Protein AF-A0A143WY71-F1 (afdb_monomer)

Secondary structure (DSSP, 8-state):
---PPPHHHHHHHHHHHHHPPPSSHHHHHHHHHHHPPP---S-SEEEEEE-TTTTEEEEEE-----EEETTEEE-TTS-B--TTHHHHHHHHH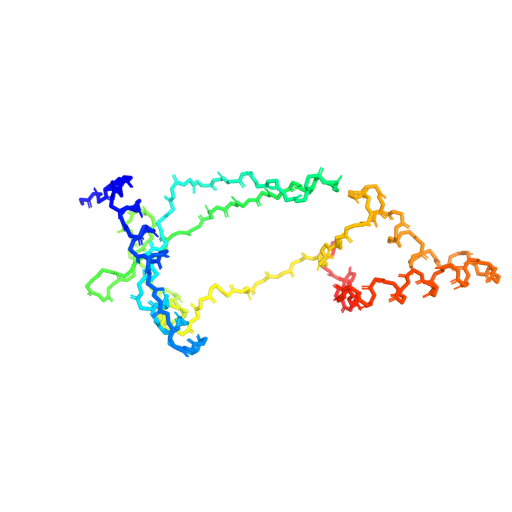H-SS------S----TTS-HHHHHHHHHHHHH--S--SHHHHHHHHHHHHHHHHTT---TT--GGG--

Solvent-accessible surface area (backbone atoms only — not comparable to full-atom values): 10408 Å² total; per-residue (Å²): 134,85,81,73,83,53,68,69,62,56,50,52,51,51,52,54,58,73,70,58,85,64,97,42,72,69,57,43,48,55,50,47,69,74,64,55,76,77,90,67,85,88,58,55,66,45,82,45,80,46,57,90,86,39,59,42,77,45,79,49,70,59,88,81,50,77,48,76,54,98,90,41,41,22,39,84,81,70,43,82,53,71,95,55,50,65,60,52,52,49,40,76,73,75,52,77,87,76,85,87,76,84,85,74,72,84,84,70,85,93,44,58,26,72,65,34,47,51,53,48,50,48,53,69,66,50,79,84,60,77,48,74,66,51,50,48,54,31,49,54,51,49,51,58,39,39,76,72,70,48,73,80,85,55,79,60,74,85,76,78,117

Foldseek 3Di:
DDPDPDPVVVVVLVVVLVVDDDPDPVRNVVVCVVSVPDDDPPDQWDWDFPDPQQGDTDIDGDDWDWDADPNFIATPVRHTDDDCSVVVVCCVPPNDDDDPDDDDFDDFPPQNHPVSVVVLCCLQPVPVDPDPVSVVVNVVSQVVRVVRVGDVPPPPVVVPD

Mean predicted aligned error: 11.79 Å

Radius of gyration: 22.12 Å; Cα contacts (8 Å, |Δi|>4): 109; chains: 1; bounding box: 54×37×57 Å

Structure (mmCIF, N/CA/C/O backbone):
data_AF-A0A143WY71-F1
#
_entry.id   AF-A0A143WY71-F1
#
loop_
_atom_site.group_PDB
_atom_site.id
_atom_site.type_symbol
_atom_site.label_atom_id
_atom_site.label_alt_id
_atom_site.label_comp_id
_atom_site.label_asym_id
_atom_site.label_entity_id
_atom_site.label_seq_id
_atom_site.pdbx_PDB_ins_code
_atom_site.Cartn_x
_atom_site.Cartn_y
_atom_site.Cartn_z
_atom_site.occupancy
_atom_site.B_iso_or_equiv
_atom_site.auth_seq_id
_atom_site.auth_comp_id
_atom_site.auth_asym_id
_atom_site.auth_atom_id
_atom_site.pdbx_PDB_model_num
ATOM 1 N N . MET A 1 1 ? -21.131 -7.545 23.979 1.00 33.38 1 MET A N 1
ATOM 2 C CA . MET A 1 1 ? -22.310 -7.391 23.095 1.00 33.38 1 MET A CA 1
ATOM 3 C C . MET A 1 1 ? -21.788 -6.967 21.724 1.00 33.38 1 MET A C 1
ATOM 5 O O . MET A 1 1 ? -21.259 -5.869 21.620 1.00 33.38 1 MET A O 1
ATOM 9 N N . ARG A 1 2 ? -21.790 -7.848 20.712 1.00 37.12 2 ARG A N 1
ATOM 10 C CA . ARG A 1 2 ? -21.337 -7.484 19.356 1.00 37.12 2 ARG A CA 1
ATOM 11 C C . ARG A 1 2 ? -22.393 -6.553 18.755 1.00 37.12 2 ARG A C 1
ATOM 13 O O . ARG A 1 2 ? -23.500 -7.014 18.494 1.00 37.12 2 ARG A O 1
ATOM 20 N N . ARG A 1 3 ? -22.096 -5.260 18.575 1.00 41.19 3 ARG A N 1
ATOM 21 C CA . ARG A 1 3 ? -22.895 -4.435 17.656 1.00 41.19 3 ARG A CA 1
ATOM 22 C C . ARG A 1 3 ? -22.608 -4.967 16.261 1.00 41.19 3 ARG A C 1
ATOM 24 O O . ARG A 1 3 ? -21.516 -4.773 15.739 1.00 41.19 3 ARG A O 1
ATOM 31 N N . VAL A 1 4 ? -23.556 -5.712 15.716 1.00 46.75 4 VAL A N 1
ATOM 32 C CA . VAL A 1 4 ? -23.577 -6.034 14.294 1.00 46.75 4 VAL A CA 1
ATOM 33 C C . VAL A 1 4 ? -23.869 -4.711 13.592 1.00 46.75 4 VAL A C 1
ATOM 35 O O . VAL A 1 4 ? -24.884 -4.085 13.894 1.00 46.75 4 VAL A O 1
ATOM 38 N N . LEU A 1 5 ? -22.949 -4.238 12.746 1.00 49.75 5 LEU A N 1
ATOM 39 C CA . LEU A 1 5 ? -23.237 -3.125 11.841 1.00 49.75 5 LEU A CA 1
ATOM 40 C C . LEU A 1 5 ? -24.427 -3.550 10.984 1.00 49.75 5 LEU A C 1
ATOM 42 O O . LEU A 1 5 ? -24.354 -4.568 10.295 1.00 49.75 5 LEU A O 1
ATOM 46 N N . ASN A 1 6 ? -25.527 -2.814 11.076 1.00 55.28 6 ASN A N 1
ATOM 47 C CA . ASN A 1 6 ? -26.692 -3.075 10.256 1.00 55.28 6 ASN A CA 1
ATOM 48 C C . ASN A 1 6 ? -26.483 -2.358 8.918 1.00 55.28 6 ASN A C 1
ATOM 50 O O . ASN A 1 6 ? -26.243 -1.154 8.895 1.00 55.28 6 ASN A O 1
ATOM 54 N N . TRP A 1 7 ? -26.553 -3.095 7.811 1.00 51.34 7 TRP A N 1
ATOM 55 C CA . TRP A 1 7 ? -26.360 -2.555 6.459 1.00 51.34 7 TRP A CA 1
ATOM 56 C C . TRP A 1 7 ? -27.199 -1.292 6.151 1.00 51.34 7 TRP A C 1
ATOM 58 O O . TRP A 1 7 ? -26.639 -0.340 5.611 1.00 51.34 7 TRP A O 1
ATOM 68 N N . PRO A 1 8 ? -28.474 -1.193 6.584 1.00 63.12 8 PRO A N 1
ATOM 69 C CA . PRO A 1 8 ? -29.275 0.021 6.434 1.00 63.12 8 PRO A CA 1
ATOM 70 C C . PRO A 1 8 ? -28.687 1.260 7.124 1.00 63.12 8 PRO A C 1
ATOM 72 O O . PRO A 1 8 ? -28.871 2.368 6.632 1.00 63.12 8 PRO A O 1
ATOM 75 N N . ASP A 1 9 ? -27.965 1.109 8.240 1.00 62.03 9 ASP A N 1
ATOM 76 C CA . ASP A 1 9 ? -27.365 2.252 8.946 1.00 62.03 9 ASP A CA 1
ATOM 77 C C . ASP A 1 9 ? -26.170 2.818 8.160 1.00 62.03 9 ASP A C 1
ATOM 79 O O . ASP A 1 9 ? -25.964 4.033 8.103 1.00 62.03 9 ASP A O 1
ATOM 83 N N . VAL A 1 10 ? -25.402 1.935 7.510 1.00 61.78 10 VAL A N 1
ATOM 84 C CA . VAL A 1 10 ? -24.303 2.312 6.607 1.00 61.78 10 VAL A CA 1
ATOM 85 C C . VAL A 1 10 ? -24.859 2.993 5.360 1.00 61.78 10 VAL A C 1
ATOM 87 O O . VAL A 1 10 ? -24.384 4.058 4.979 1.00 61.78 10 VAL A O 1
ATOM 90 N N . GLU A 1 11 ? -25.900 2.422 4.758 1.00 64.38 11 GLU A N 1
ATOM 91 C CA . GLU A 1 11 ? -26.528 2.949 3.546 1.00 64.38 11 GLU A CA 1
ATOM 92 C C . GLU A 1 11 ? -27.155 4.333 3.772 1.00 64.38 11 GLU A C 1
ATOM 94 O O . GLU A 1 11 ? -26.910 5.251 2.990 1.00 64.38 11 GLU A O 1
ATOM 99 N N . ASN A 1 12 ? -27.861 4.529 4.890 1.00 67.31 12 ASN A N 1
ATOM 100 C CA . ASN A 1 12 ? -28.390 5.840 5.276 1.00 67.31 12 ASN A CA 1
ATOM 101 C C . ASN A 1 12 ? -27.270 6.873 5.480 1.00 67.31 12 ASN A C 1
ATOM 103 O O . ASN A 1 12 ? -27.377 7.999 4.996 1.00 67.31 12 ASN A O 1
ATOM 107 N N . SER A 1 13 ? -26.166 6.483 6.129 1.00 65.44 13 SER A N 1
ATOM 108 C CA . SER A 1 13 ? -25.013 7.372 6.337 1.00 65.44 13 SER A CA 1
ATOM 109 C C . SER A 1 13 ? -24.361 7.780 5.008 1.00 65.44 13 SER A C 1
ATOM 111 O O . SER A 1 13 ? -24.014 8.946 4.816 1.00 65.44 13 SER A O 1
ATOM 113 N N . LEU A 1 14 ? -24.239 6.844 4.057 1.00 65.62 14 LEU A N 1
ATOM 114 C CA . LEU A 1 14 ? -23.707 7.109 2.716 1.00 65.62 14 LEU A CA 1
ATOM 115 C C . LEU A 1 14 ? -24.638 8.015 1.892 1.00 65.62 14 LEU A C 1
ATOM 117 O O . LEU A 1 14 ? -24.165 8.914 1.195 1.00 65.62 14 LEU A O 1
ATOM 121 N N . GLN A 1 15 ? -25.956 7.824 1.992 1.00 69.94 15 GLN A N 1
ATOM 122 C CA . GLN A 1 15 ? -26.948 8.666 1.314 1.00 69.94 15 GLN A CA 1
ATOM 123 C C . GLN A 1 15 ? -26.984 10.097 1.872 1.00 69.94 15 GLN A C 1
ATOM 125 O O . GLN A 1 15 ? -27.048 11.062 1.101 1.00 69.94 15 GLN A O 1
ATOM 130 N N . GLU A 1 16 ? -26.902 10.257 3.196 1.00 70.25 16 GLU A N 1
ATOM 131 C CA . GLU A 1 16 ? -26.811 11.570 3.845 1.00 70.25 16 GLU A CA 1
ATOM 132 C C . GLU A 1 16 ? -25.522 12.302 3.459 1.00 70.25 16 GLU A C 1
ATOM 134 O O . GLU A 1 16 ? -25.564 13.486 3.112 1.00 70.25 16 GLU A O 1
ATOM 139 N N . ALA A 1 17 ? -24.393 11.589 3.449 1.00 64.75 17 ALA A N 1
ATOM 140 C CA . ALA A 1 17 ? -23.108 12.109 3.002 1.00 64.75 17 ALA A CA 1
ATOM 141 C C . ALA A 1 17 ? -23.153 12.576 1.534 1.00 64.75 17 ALA A C 1
ATOM 143 O O . ALA A 1 17 ? -22.748 13.701 1.233 1.00 64.75 17 ALA A O 1
ATOM 144 N N . GLY A 1 18 ? -23.713 11.761 0.633 1.00 65.50 18 GLY A N 1
ATOM 145 C CA . GLY A 1 18 ? -23.827 12.075 -0.796 1.00 65.50 18 GLY A CA 1
ATOM 146 C C . GLY A 1 18 ? -24.787 13.226 -1.121 1.00 65.50 18 GLY A C 1
ATOM 147 O O . GLY A 1 18 ? -24.619 13.916 -2.126 1.00 65.50 18 GLY A O 1
ATOM 148 N N . SER A 1 19 ? -25.771 13.485 -0.256 1.00 72.31 19 SER A N 1
ATOM 149 C CA . SER A 1 19 ? -26.753 14.566 -0.437 1.00 72.31 19 SER A CA 1
ATOM 150 C C . SER A 1 19 ? -26.260 15.929 0.068 1.00 72.31 19 SER A C 1
ATOM 152 O O . SER A 1 19 ? -26.883 16.966 -0.195 1.00 72.31 19 SER A O 1
ATOM 154 N N . LYS A 1 20 ? -25.145 15.961 0.808 1.00 77.56 20 LYS A N 1
ATOM 155 C CA . LYS A 1 20 ? -24.668 17.160 1.498 1.00 77.56 20 LYS A CA 1
ATOM 156 C C . LYS A 1 20 ? -23.817 18.033 0.575 1.00 77.56 20 LYS A C 1
ATOM 158 O O . LYS A 1 20 ? -22.777 17.628 0.068 1.00 77.56 20 LYS A O 1
ATOM 163 N N . LYS A 1 21 ? -24.240 19.286 0.373 1.00 78.69 21 LYS A N 1
ATOM 164 C CA . LYS A 1 21 ? -23.466 20.278 -0.390 1.00 78.69 21 LYS A CA 1
ATOM 165 C C . LYS A 1 21 ? -22.542 21.068 0.531 1.00 78.69 21 LYS A C 1
ATOM 167 O O . LYS A 1 21 ? -23.005 21.827 1.382 1.00 78.69 21 LYS A O 1
ATOM 172 N N . PHE A 1 22 ? -21.237 20.936 0.319 1.00 84.19 22 PHE A N 1
ATOM 173 C CA . PHE A 1 22 ? -20.217 21.696 1.043 1.00 84.19 22 PHE A CA 1
ATOM 174 C C . PHE A 1 22 ? -19.853 22.973 0.290 1.00 84.19 22 PHE A C 1
ATOM 176 O O . PHE A 1 22 ? -19.750 22.977 -0.934 1.00 84.19 22 PHE A O 1
ATOM 183 N N . ARG A 1 23 ? -19.620 24.069 1.021 1.00 82.62 23 ARG A N 1
ATOM 184 C CA . ARG A 1 23 ? -19.209 25.348 0.414 1.00 82.62 23 ARG A CA 1
ATOM 185 C C . ARG A 1 23 ? -17.703 25.418 0.139 1.00 82.62 23 ARG A C 1
ATOM 187 O O . ARG A 1 23 ? -17.250 26.348 -0.516 1.00 82.62 23 ARG A O 1
ATOM 194 N N . SER A 1 24 ? -16.921 24.472 0.665 1.00 84.56 24 SER A N 1
ATOM 195 C CA . SER A 1 24 ? -15.474 24.367 0.442 1.00 84.56 24 SER A CA 1
ATOM 196 C C . SER A 1 24 ? -14.964 22.946 0.700 1.00 84.56 24 SER A C 1
ATOM 198 O O . SER A 1 24 ? -15.549 22.213 1.500 1.00 84.56 24 SER A O 1
ATOM 200 N N . HIS A 1 25 ? -13.817 22.594 0.107 1.00 72.69 25 HIS A N 1
ATOM 201 C CA . HIS A 1 25 ? -13.113 21.333 0.386 1.00 72.69 25 HIS A CA 1
ATOM 202 C C . HIS A 1 25 ? -12.755 21.164 1.868 1.00 72.69 25 HIS A C 1
ATOM 204 O O . HIS A 1 25 ? -12.836 20.062 2.397 1.00 72.69 25 HIS A O 1
ATOM 210 N N . LYS A 1 26 ? -12.415 22.254 2.569 1.00 79.06 26 LYS A N 1
ATOM 211 C CA . LYS A 1 26 ? -12.116 22.213 4.008 1.00 79.06 26 LYS A CA 1
ATOM 212 C C . LYS A 1 26 ? -13.336 21.788 4.831 1.00 79.06 26 LYS A C 1
ATOM 214 O O . LYS A 1 26 ? -13.192 20.997 5.753 1.00 79.06 26 LYS A O 1
ATOM 219 N N . GLN A 1 27 ? -14.524 22.295 4.491 1.00 83.31 27 GLN A N 1
ATOM 220 C CA . GLN A 1 27 ? -15.775 21.890 5.142 1.00 83.31 27 GLN A CA 1
ATOM 221 C C . GLN A 1 27 ? -16.137 20.438 4.847 1.00 83.31 27 GLN A C 1
ATOM 223 O O . GLN A 1 27 ? -16.571 19.744 5.758 1.00 83.31 27 GLN A O 1
ATOM 228 N N . ALA A 1 28 ? -15.952 19.996 3.601 1.00 76.25 28 ALA A N 1
ATOM 229 C CA . ALA A 1 28 ? -16.169 18.602 3.230 1.00 76.25 28 ALA A CA 1
ATOM 230 C C . ALA A 1 28 ? -15.251 17.682 4.040 1.00 76.25 28 ALA A C 1
ATOM 232 O O . ALA A 1 28 ? -15.724 16.744 4.666 1.00 76.25 28 ALA A O 1
ATOM 233 N N . ARG A 1 29 ? -13.955 18.011 4.109 1.00 73.38 29 ARG A N 1
ATOM 234 C CA . ARG A 1 29 ? -12.967 17.219 4.843 1.00 73.38 29 ARG A CA 1
ATOM 235 C C . ARG A 1 29 ? -13.296 17.102 6.331 1.00 73.38 29 ARG A C 1
ATOM 237 O O . ARG A 1 29 ? -13.377 15.989 6.818 1.00 73.38 29 ARG A O 1
ATOM 244 N N . ILE A 1 30 ? -13.551 18.223 7.015 1.00 79.75 30 ILE A N 1
ATOM 245 C CA . ILE A 1 30 ? -13.922 18.213 8.444 1.00 79.75 30 ILE A CA 1
ATOM 246 C C . ILE A 1 30 ? -15.184 17.376 8.664 1.00 79.75 30 ILE A C 1
ATOM 248 O O . ILE A 1 30 ? -15.246 16.581 9.592 1.00 79.75 30 ILE A O 1
ATOM 252 N N . TYR A 1 31 ? -16.186 17.530 7.796 1.00 81.56 31 TYR A N 1
ATOM 253 C CA . TYR A 1 31 ? -17.417 16.763 7.918 1.00 81.56 31 TYR A CA 1
ATOM 254 C C . TYR A 1 31 ? -17.181 15.258 7.765 1.00 81.56 31 TYR A C 1
ATOM 256 O O . TYR A 1 31 ? -17.684 14.493 8.583 1.00 81.56 31 TYR A O 1
ATOM 264 N N . TYR A 1 32 ? -16.419 14.844 6.750 1.00 76.44 32 TYR A N 1
ATOM 265 C CA . TYR A 1 32 ? -16.089 13.436 6.547 1.00 76.44 32 TYR A CA 1
ATOM 266 C C . TYR A 1 32 ? -15.219 12.887 7.675 1.00 76.44 32 TYR A C 1
ATOM 268 O O . TYR A 1 32 ? -15.501 11.798 8.137 1.00 76.44 32 TYR A O 1
ATOM 276 N N . GLU A 1 33 ? -14.245 13.646 8.184 1.00 71.38 33 GLU A N 1
ATOM 277 C CA . GLU A 1 33 ? -13.442 13.257 9.355 1.00 71.38 33 GLU A CA 1
ATOM 278 C C . GLU A 1 33 ? -14.318 13.054 10.607 1.00 71.38 33 GLU A C 1
ATOM 280 O O . GLU A 1 33 ? -14.114 12.110 11.365 1.00 71.38 33 GLU A O 1
ATOM 285 N N . GLU A 1 34 ? -15.322 13.909 10.826 1.00 75.81 34 GLU A N 1
ATOM 286 C CA . GLU A 1 34 ? -16.239 13.798 11.971 1.00 75.81 34 GLU A CA 1
ATOM 287 C C . GLU A 1 34 ? -17.268 12.666 11.833 1.00 75.81 34 GLU A C 1
ATOM 289 O O . GLU A 1 34 ? -17.754 12.154 12.843 1.00 75.81 34 GLU A O 1
ATOM 294 N N . HIS A 1 35 ? -17.639 12.312 10.601 1.00 73.00 35 HIS A N 1
ATOM 295 C CA . HIS A 1 35 ? -18.702 11.346 10.301 1.00 73.00 35 HIS A CA 1
ATOM 296 C C . HIS A 1 35 ? -18.165 10.048 9.693 1.00 73.00 35 HIS A C 1
ATOM 298 O O . HIS A 1 35 ? -18.960 9.224 9.238 1.00 73.00 35 HIS A O 1
ATOM 304 N N . ASP A 1 36 ? -16.844 9.857 9.691 1.00 68.56 36 ASP A N 1
ATOM 305 C CA . ASP A 1 36 ? -16.227 8.638 9.188 1.00 68.56 36 ASP A CA 1
ATOM 306 C C . ASP A 1 36 ? -16.714 7.466 10.052 1.00 68.56 36 ASP A C 1
ATOM 308 O O . ASP A 1 36 ? -16.551 7.484 11.285 1.00 68.56 36 ASP A O 1
ATOM 312 N N . PRO A 1 37 ? -17.387 6.460 9.466 1.00 64.75 37 PRO A N 1
ATOM 313 C CA . PRO A 1 37 ? -17.812 5.307 10.230 1.00 64.75 37 PRO A CA 1
ATOM 314 C C . PRO A 1 37 ? -16.584 4.661 10.861 1.00 64.75 37 PRO A C 1
ATOM 316 O O . PRO A 1 37 ? -15.573 4.422 10.204 1.00 64.75 37 PRO A O 1
ATOM 319 N N . LYS A 1 38 ? -16.682 4.340 12.155 1.00 63.69 38 LYS A N 1
ATOM 320 C CA . LYS A 1 38 ? -15.589 3.653 12.846 1.00 63.69 38 LYS A CA 1
ATOM 321 C C . LYS A 1 38 ? -15.229 2.389 12.062 1.00 63.69 38 LYS A C 1
ATOM 323 O O . LYS A 1 38 ? -16.123 1.554 11.877 1.00 63.69 38 LYS A O 1
ATOM 328 N N . PRO A 1 39 ? -13.961 2.214 11.646 1.00 63.94 39 PRO A N 1
ATOM 329 C CA . PRO A 1 39 ? -13.565 1.052 10.875 1.00 63.94 39 PRO A CA 1
ATOM 330 C C . PRO A 1 39 ? -13.851 -0.196 11.704 1.00 63.94 39 PRO A C 1
ATOM 332 O O . PRO A 1 39 ? -13.307 -0.394 12.793 1.00 63.94 39 PRO A O 1
ATOM 335 N N . MET A 1 40 ? -14.767 -1.019 11.204 1.00 62.88 40 MET A N 1
ATOM 336 C CA . MET A 1 40 ? -15.094 -2.307 11.789 1.00 62.88 40 MET A CA 1
ATOM 337 C C . MET A 1 40 ? -14.616 -3.394 10.833 1.00 62.88 40 MET A C 1
ATOM 339 O O . MET A 1 40 ? 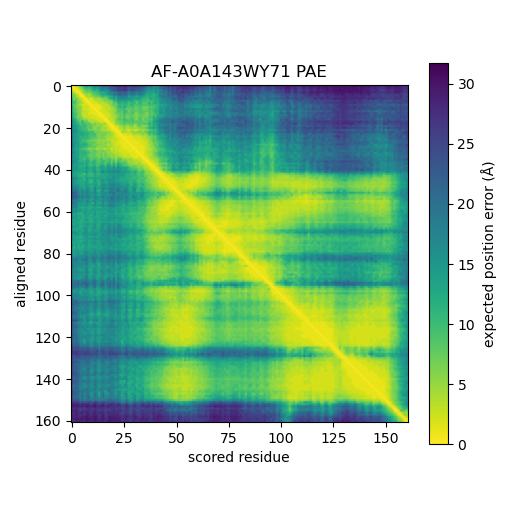-15.006 -3.386 9.665 1.00 62.88 40 MET A O 1
ATOM 343 N N . PRO A 1 41 ? -13.788 -4.339 11.302 1.00 65.06 41 PRO A N 1
ATOM 344 C CA . PRO A 1 41 ? -13.313 -5.425 10.464 1.00 65.06 41 PRO A CA 1
ATOM 345 C C . PRO A 1 41 ? -14.496 -6.336 10.125 1.00 65.06 41 PRO A C 1
ATOM 347 O O . PRO A 1 41 ? -14.986 -7.086 10.969 1.00 65.06 41 PRO A O 1
ATOM 350 N N . LEU A 1 42 ? -14.980 -6.226 8.887 1.00 71.44 42 LEU A N 1
ATOM 351 C CA . LEU A 1 42 ? -16.034 -7.083 8.339 1.00 71.44 42 LEU A CA 1
ATOM 352 C C . LEU A 1 42 ? -15.489 -8.475 7.989 1.00 71.44 42 LEU A C 1
ATOM 354 O O . LEU A 1 42 ? -16.181 -9.479 8.132 1.00 71.44 42 LEU A O 1
ATOM 358 N N . THR A 1 43 ? -14.231 -8.522 7.554 1.00 79.94 43 THR A N 1
ATOM 359 C CA . THR A 1 43 ? -13.507 -9.720 7.132 1.00 79.94 43 THR A CA 1
ATOM 360 C C . THR A 1 43 ? -12.054 -9.646 7.605 1.00 79.94 43 THR A C 1
ATOM 362 O O . THR A 1 43 ? -11.540 -8.570 7.911 1.00 79.94 43 THR A O 1
ATOM 365 N N . HIS A 1 44 ? -11.397 -10.801 7.674 1.00 82.38 44 HIS A N 1
ATOM 366 C CA . HIS A 1 44 ? -9.959 -10.909 7.923 1.00 82.38 44 HIS A CA 1
ATOM 367 C C . HIS A 1 44 ? -9.138 -10.868 6.626 1.00 82.38 44 HIS A C 1
ATOM 369 O O . HIS A 1 44 ? -7.929 -10.670 6.694 1.00 82.38 44 HIS A O 1
ATOM 375 N N . LEU A 1 45 ? -9.793 -11.047 5.473 1.00 87.62 45 LEU A N 1
ATOM 376 C CA . LEU A 1 45 ? -9.183 -11.081 4.150 1.00 87.62 45 LEU A CA 1
ATOM 377 C C . LEU A 1 45 ? -10.101 -10.403 3.128 1.00 87.62 45 LEU A C 1
ATOM 379 O O . LEU A 1 45 ? -11.289 -10.732 3.051 1.00 87.62 45 LEU A O 1
ATOM 383 N N . LEU A 1 46 ? -9.554 -9.471 2.353 1.00 89.38 46 LEU A N 1
ATOM 384 C CA . LEU A 1 46 ? -10.225 -8.806 1.241 1.00 89.38 46 LEU A CA 1
ATOM 385 C C . LEU A 1 46 ? -9.344 -8.914 -0.005 1.00 89.38 46 LEU A C 1
ATOM 387 O O . LEU A 1 46 ? -8.225 -8.408 -0.013 1.00 89.38 46 LEU A O 1
ATOM 391 N N . HIS A 1 47 ? -9.878 -9.535 -1.055 1.00 91.75 47 HIS A N 1
ATOM 392 C CA . HIS A 1 47 ? -9.301 -9.471 -2.394 1.00 91.75 47 HIS A CA 1
ATOM 393 C C . HIS A 1 47 ? -9.900 -8.268 -3.113 1.00 91.75 47 HIS A C 1
ATOM 395 O O . HIS A 1 47 ? -11.117 -8.193 -3.295 1.00 91.75 47 HIS A O 1
ATOM 401 N N . TYR A 1 48 ? -9.051 -7.319 -3.479 1.00 89.81 48 TYR A N 1
ATOM 402 C CA . TYR A 1 48 ? -9.442 -6.095 -4.154 1.00 89.81 48 TYR A CA 1
ATOM 403 C C . TYR A 1 48 ? -8.797 -6.059 -5.531 1.00 89.81 48 TYR A C 1
ATOM 405 O O . TYR A 1 48 ? -7.575 -6.121 -5.650 1.00 89.81 48 TYR A O 1
ATOM 413 N N . PHE A 1 49 ? -9.632 -5.970 -6.559 1.00 91.44 49 PHE A N 1
ATOM 414 C CA . PHE A 1 49 ? -9.179 -5.812 -7.930 1.00 91.44 49 PHE A CA 1
ATOM 415 C C . PHE A 1 49 ? -9.226 -4.329 -8.277 1.00 91.44 49 PHE A C 1
ATOM 417 O O . PHE A 1 49 ? -10.272 -3.692 -8.143 1.00 91.44 49 PHE A O 1
ATOM 424 N N . TYR A 1 50 ? -8.079 -3.788 -8.659 1.00 86.81 50 TYR A N 1
ATOM 425 C CA . TYR A 1 50 ? -7.902 -2.401 -9.061 1.00 86.81 50 TYR A CA 1
ATOM 426 C C . TYR A 1 50 ? -7.468 -2.359 -10.520 1.00 86.81 50 TYR A C 1
ATOM 428 O O . TYR A 1 50 ? -6.715 -3.229 -10.945 1.00 86.81 50 TYR A O 1
ATOM 436 N N . ASP A 1 51 ? -7.931 -1.337 -11.240 1.00 83.38 51 ASP A N 1
ATOM 437 C CA . ASP A 1 51 ? -7.673 -1.130 -12.666 1.00 83.38 51 ASP A CA 1
ATOM 438 C C . ASP A 1 51 ? -8.086 -2.337 -13.531 1.00 83.38 51 ASP A C 1
ATOM 440 O O . ASP A 1 51 ? -7.374 -3.331 -13.655 1.00 83.38 51 ASP A O 1
ATOM 444 N N . GLU A 1 52 ? -9.264 -2.259 -14.154 1.00 78.06 52 GLU A N 1
ATOM 445 C CA . GLU A 1 52 ? -9.739 -3.327 -15.046 1.00 78.06 52 GLU A CA 1
ATOM 446 C C . GLU A 1 52 ? -8.841 -3.527 -16.281 1.00 78.06 52 GLU A C 1
ATOM 448 O O . GLU A 1 52 ? -8.918 -4.585 -16.907 1.00 78.06 52 GLU A O 1
ATOM 453 N N . GLY A 1 53 ? -8.001 -2.545 -16.636 1.00 85.50 53 GLY A N 1
ATOM 454 C CA . GLY A 1 53 ? -7.038 -2.656 -17.727 1.00 85.50 53 GLY A CA 1
ATOM 455 C C . GLY A 1 53 ? -5.828 -3.502 -17.337 1.00 85.50 53 GLY A C 1
ATOM 456 O O . GLY A 1 53 ? -5.567 -4.534 -17.957 1.00 85.50 53 GLY A O 1
ATOM 457 N N . ASP A 1 54 ? -5.116 -3.081 -16.291 1.00 88.25 54 ASP A N 1
ATOM 458 C CA . ASP A 1 54 ? -3.886 -3.740 -15.829 1.00 88.25 54 ASP A CA 1
ATOM 459 C C . ASP A 1 54 ? -4.137 -4.985 -14.958 1.00 88.25 54 ASP A C 1
ATOM 461 O O . ASP A 1 54 ? -3.262 -5.846 -14.820 1.00 88.25 54 ASP A O 1
ATOM 465 N N . GLY A 1 55 ? -5.335 -5.119 -14.387 1.00 89.31 55 GLY A N 1
ATOM 466 C CA . GLY A 1 55 ? -5.759 -6.296 -13.634 1.00 89.31 55 GLY A CA 1
ATOM 467 C C . GLY A 1 55 ? -5.038 -6.465 -12.297 1.00 89.31 55 GLY A C 1
ATOM 468 O O . GLY A 1 55 ? -4.722 -7.594 -11.905 1.00 89.31 55 GLY A O 1
ATOM 469 N N . TRP A 1 56 ? -4.760 -5.370 -11.584 1.00 91.31 56 TRP A N 1
ATOM 470 C CA . TRP A 1 56 ? -4.083 -5.433 -10.292 1.00 91.31 56 TRP A CA 1
ATOM 471 C C . TRP A 1 56 ? -4.936 -6.169 -9.262 1.00 91.31 56 TRP A C 1
ATOM 473 O O . TRP A 1 56 ? -6.078 -5.804 -8.994 1.00 91.31 56 TRP A O 1
ATOM 483 N N . 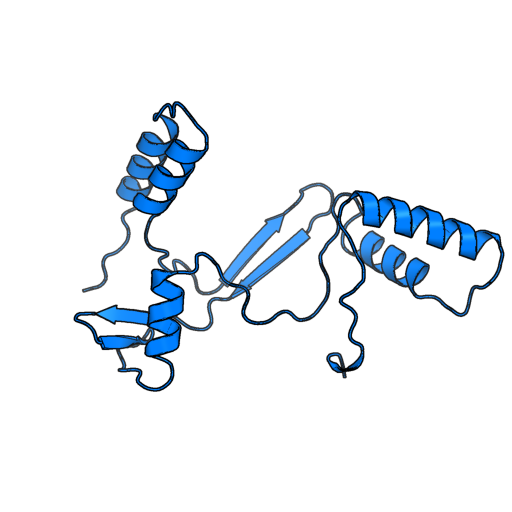ALA A 1 57 ? -4.359 -7.194 -8.637 1.00 91.69 57 ALA A N 1
ATOM 484 C CA . ALA A 1 57 ? -4.992 -7.952 -7.567 1.00 91.69 57 ALA A CA 1
ATOM 485 C C . ALA A 1 57 ? -4.260 -7.691 -6.247 1.00 91.69 57 ALA A C 1
ATOM 487 O O . ALA A 1 57 ? -3.103 -8.072 -6.073 1.00 91.69 57 ALA A O 1
ATOM 488 N N . LEU A 1 58 ? -4.946 -7.036 -5.315 1.00 89.81 58 LEU A N 1
ATOM 489 C CA . LEU A 1 58 ? -4.445 -6.698 -3.989 1.00 89.81 58 LEU A CA 1
ATOM 490 C C . LEU A 1 58 ? -5.099 -7.603 -2.949 1.00 89.81 58 LEU A C 1
ATOM 492 O O . LEU A 1 58 ? -6.308 -7.841 -2.971 1.00 89.81 58 LEU A O 1
ATOM 496 N N . GLU A 1 59 ? -4.297 -8.081 -2.005 1.00 92.81 59 GLU A N 1
ATOM 497 C CA . GLU A 1 59 ? -4.770 -8.842 -0.858 1.00 92.81 59 GLU A CA 1
ATOM 498 C C . GLU A 1 59 ? -4.578 -8.019 0.416 1.00 92.81 59 GLU A C 1
ATOM 500 O O . GLU A 1 59 ? -3.458 -7.695 0.812 1.00 92.81 59 GLU A O 1
ATOM 505 N N . PHE A 1 60 ? -5.682 -7.689 1.081 1.00 89.25 60 PHE A N 1
ATOM 506 C CA . PHE A 1 60 ? -5.666 -7.006 2.366 1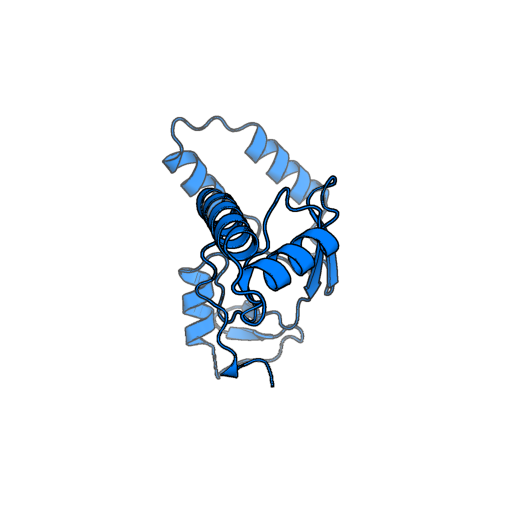.00 89.25 60 PHE A CA 1
ATOM 507 C C . PHE A 1 60 ? -6.005 -7.995 3.476 1.00 89.25 60 PHE A C 1
ATOM 509 O O . PHE A 1 60 ? -7.136 -8.473 3.572 1.00 89.25 60 PHE A O 1
ATOM 516 N N . SER A 1 61 ? -5.034 -8.271 4.348 1.00 89.75 61 SER A N 1
ATOM 517 C CA . SER A 1 61 ? -5.227 -9.110 5.534 1.00 89.75 61 SER A CA 1
ATOM 518 C C . SER A 1 61 ? -5.312 -8.265 6.809 1.00 89.75 61 SER A C 1
ATOM 520 O O . SER A 1 61 ? -4.431 -7.442 7.070 1.00 89.75 61 SER A O 1
ATOM 522 N N . CYS A 1 62 ? -6.322 -8.497 7.647 1.00 86.69 62 CYS A N 1
ATOM 523 C CA . CYS A 1 62 ? -6.409 -7.902 8.980 1.00 86.69 62 CYS A CA 1
ATOM 524 C C . CYS A 1 62 ? -5.770 -8.848 10.004 1.00 86.69 62 CYS A C 1
ATOM 526 O O . CYS A 1 62 ? -6.357 -9.868 10.369 1.00 86.69 62 CYS A O 1
ATOM 528 N N . LYS A 1 63 ? -4.556 -8.517 10.458 1.00 85.06 63 LYS A N 1
ATOM 529 C CA . LYS A 1 63 ? -3.813 -9.345 11.424 1.00 85.06 63 LYS A CA 1
ATOM 530 C C . LYS A 1 63 ? -4.306 -9.149 12.855 1.00 85.06 63 LYS A C 1
ATOM 532 O O . LYS A 1 63 ? -4.510 -10.116 13.585 1.00 85.06 63 LYS A O 1
ATOM 537 N N . GLU A 1 64 ? -4.489 -7.897 13.258 1.00 84.62 64 GLU A N 1
ATOM 538 C CA . GLU A 1 64 ? -4.777 -7.529 14.641 1.00 84.62 64 GLU A CA 1
ATOM 539 C C . GLU A 1 64 ? -5.822 -6.418 14.697 1.00 84.62 64 GLU A C 1
ATOM 541 O O . GLU A 1 64 ? -5.896 -5.557 13.822 1.00 84.62 64 GLU A O 1
ATOM 546 N N . ILE A 1 65 ? -6.653 -6.462 15.738 1.00 84.62 65 ILE A N 1
ATOM 547 C CA . ILE A 1 65 ? -7.730 -5.502 15.964 1.00 84.62 65 ILE A CA 1
ATOM 548 C C . ILE A 1 65 ? -7.617 -5.039 17.403 1.00 84.62 65 ILE A C 1
ATOM 550 O O . ILE A 1 65 ? -7.602 -5.861 18.324 1.00 84.62 65 ILE A O 1
ATOM 554 N N . TYR A 1 66 ? -7.586 -3.724 17.577 1.00 85.62 66 TYR A N 1
ATOM 555 C CA . TYR A 1 66 ? -7.458 -3.084 18.872 1.00 85.62 66 TYR A CA 1
ATOM 556 C C . TYR A 1 66 ? -8.619 -2.138 19.111 1.00 85.62 66 TYR A C 1
ATOM 558 O O . TYR A 1 66 ? -9.002 -1.369 18.231 1.00 85.62 66 TYR A O 1
ATOM 566 N N . ARG A 1 67 ? -9.185 -2.185 20.318 1.00 84.88 67 ARG A N 1
ATOM 567 C CA . ARG A 1 67 ? -10.250 -1.266 20.722 1.00 84.88 67 ARG A CA 1
ATOM 568 C C . ARG A 1 67 ? -10.013 -0.726 22.118 1.00 84.88 67 ARG A C 1
ATOM 570 O O . ARG A 1 67 ? -9.569 -1.453 23.002 1.00 84.88 67 ARG A O 1
ATOM 577 N N . CYS A 1 68 ? -10.366 0.535 22.322 1.00 83.88 68 CYS A N 1
ATOM 578 C CA . CYS A 1 68 ? -10.371 1.148 23.641 1.00 83.88 68 CYS A CA 1
ATOM 579 C C . CYS A 1 68 ? -11.790 1.100 24.221 1.00 83.88 68 CYS A C 1
ATOM 581 O O . CYS A 1 68 ? -12.731 1.612 23.612 1.00 83.88 68 CYS A O 1
ATOM 583 N N . GLN A 1 69 ? -11.946 0.481 25.389 1.00 84.25 69 GLN A N 1
ATOM 584 C CA . GLN A 1 69 ? -13.190 0.429 26.153 1.00 84.25 69 GLN A CA 1
ATOM 585 C C . GLN A 1 69 ? -12.909 0.947 27.565 1.00 84.25 69 GLN A C 1
ATOM 587 O O . GLN A 1 69 ? -12.039 0.418 28.245 1.00 84.25 69 GLN A O 1
ATOM 592 N N . GLU A 1 70 ? -13.603 2.011 27.982 1.00 86.00 70 GLU A N 1
ATOM 593 C CA . GLU A 1 70 ? -13.451 2.620 29.320 1.00 86.00 70 GLU A CA 1
ATOM 594 C C . GLU A 1 70 ? -11.989 2.964 29.685 1.00 86.00 70 GLU A C 1
ATOM 596 O O . GLU A 1 70 ? -11.554 2.838 30.825 1.00 86.00 70 GLU A O 1
ATOM 601 N N . GLY A 1 71 ? -11.195 3.394 28.697 1.00 84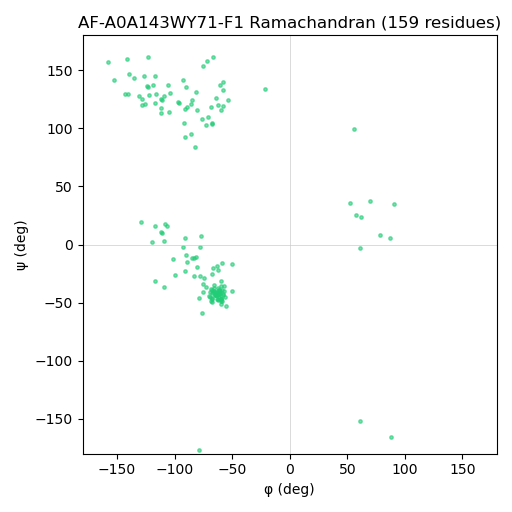.06 71 GLY A N 1
ATOM 602 C CA . GLY A 1 71 ? -9.780 3.726 28.894 1.00 84.06 71 GLY A CA 1
ATOM 603 C C . GLY A 1 71 ? -8.848 2.511 28.959 1.00 84.06 71 GLY A C 1
ATOM 604 O O . GLY A 1 71 ? -7.660 2.669 29.253 1.00 84.06 71 GLY A O 1
ATOM 605 N N . GLN A 1 72 ? -9.344 1.306 28.676 1.00 87.94 72 GLN A N 1
ATOM 606 C CA . GLN A 1 72 ? -8.565 0.079 28.558 1.00 87.94 72 GLN A CA 1
ATOM 607 C C . GLN A 1 72 ? -8.496 -0.395 27.104 1.00 87.94 72 GLN A C 1
ATOM 609 O O . GLN A 1 72 ? -9.518 -0.562 26.444 1.00 87.94 72 GLN A O 1
ATOM 614 N N . TRP A 1 73 ? -7.280 -0.635 26.611 1.00 89.56 73 TRP A N 1
ATOM 615 C CA . TRP A 1 73 ? -7.063 -1.235 25.296 1.00 89.56 73 TRP A CA 1
ATOM 616 C C . TRP A 1 73 ? -7.202 -2.749 25.367 1.00 89.56 73 TRP A C 1
ATOM 618 O O . TRP A 1 73 ? -6.621 -3.391 26.245 1.00 89.56 73 TRP A O 1
ATOM 628 N N . LEU A 1 74 ? -7.977 -3.292 24.435 1.00 88.94 74 LEU A N 1
ATOM 629 C CA . LEU A 1 74 ? -8.304 -4.703 24.310 1.00 88.94 74 LEU A CA 1
ATOM 630 C C . LEU A 1 74 ? -7.973 -5.190 22.896 1.00 88.94 74 LEU A C 1
ATOM 632 O O . LEU A 1 74 ? -8.151 -4.441 21.931 1.00 88.94 74 LEU A O 1
ATOM 636 N N . ASP A 1 75 ? -7.531 -6.440 22.778 1.00 88.88 75 ASP A N 1
ATOM 637 C CA . ASP A 1 75 ? -7.389 -7.114 21.484 1.00 88.88 75 ASP A CA 1
ATOM 638 C C . ASP A 1 75 ? -8.736 -7.635 20.944 1.00 88.88 75 ASP A C 1
ATOM 640 O O . ASP A 1 75 ? -9.798 -7.480 21.556 1.00 88.88 75 ASP A O 1
ATOM 644 N N . SER A 1 76 ? -8.690 -8.317 19.797 1.00 84.06 76 SER A N 1
ATOM 645 C CA . SER A 1 76 ? -9.849 -8.962 19.164 1.00 84.06 76 SER A CA 1
ATOM 646 C C . SER A 1 76 ? -10.544 -10.025 20.029 1.00 84.06 76 SER A C 1
ATOM 648 O O . SER A 1 76 ? -11.676 -10.411 19.733 1.00 84.06 76 SER A O 1
ATOM 650 N N . ARG A 1 77 ? -9.887 -10.502 21.092 1.00 87.50 77 ARG A N 1
ATOM 651 C CA . ARG A 1 77 ? -10.370 -11.511 22.045 1.00 87.50 77 ARG A CA 1
ATOM 652 C C . ARG A 1 77 ? -10.746 -10.903 23.398 1.00 87.50 77 ARG A C 1
ATOM 654 O O . ARG A 1 77 ? -10.877 -11.643 24.369 1.00 87.50 77 ARG A O 1
ATOM 661 N N . ASP A 1 78 ? -10.913 -9.582 23.466 1.00 88.56 78 ASP A N 1
ATOM 662 C CA . ASP A 1 78 ? -11.223 -8.835 24.688 1.00 88.56 78 ASP A CA 1
ATOM 663 C C . ASP A 1 78 ? -10.135 -8.943 25.776 1.00 88.56 78 ASP A C 1
ATOM 665 O O . ASP A 1 78 ? -10.407 -8.755 26.963 1.00 88.56 78 ASP A O 1
ATOM 669 N N . ARG A 1 79 ? -8.885 -9.240 25.399 1.00 89.81 79 ARG A N 1
ATOM 670 C CA . ARG A 1 79 ? -7.773 -9.354 26.351 1.00 89.81 79 ARG A CA 1
ATOM 671 C C . ARG A 1 79 ? -7.078 -8.004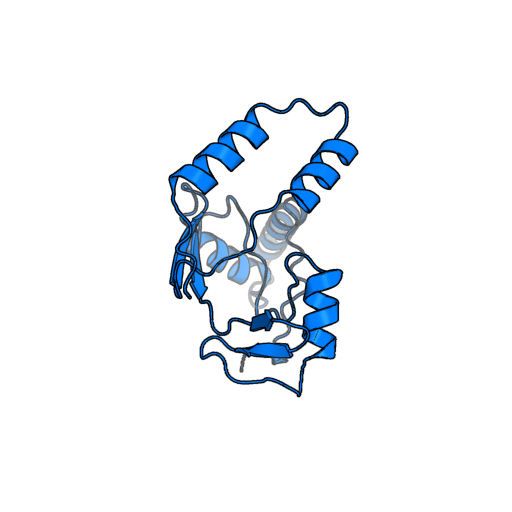 26.524 1.00 89.81 79 ARG A C 1
ATOM 673 O O . ARG A 1 79 ? -6.793 -7.353 25.519 1.00 89.81 79 ARG A O 1
ATOM 680 N N . PRO A 1 80 ? -6.758 -7.594 27.763 1.00 90.88 80 PRO A N 1
ATOM 681 C CA . PRO A 1 80 ? -6.036 -6.356 28.027 1.00 90.88 80 PRO A CA 1
ATOM 682 C C . PRO A 1 80 ? -4.680 -6.288 27.332 1.00 90.88 80 PRO A C 1
ATOM 684 O O . PRO A 1 80 ? -3.918 -7.254 27.353 1.00 90.88 80 PRO A O 1
ATOM 687 N N . ILE A 1 81 ? -4.353 -5.110 26.806 1.00 88.69 81 ILE A N 1
ATOM 688 C CA . ILE A 1 81 ? -3.053 -4.815 26.204 1.00 88.69 81 ILE A CA 1
ATOM 689 C C . ILE A 1 81 ? -2.413 -3.637 26.923 1.00 88.69 81 ILE A C 1
ATOM 691 O O . ILE A 1 81 ? -3.019 -2.574 27.082 1.00 88.69 81 ILE A O 1
ATOM 695 N N . SER A 1 82 ? -1.164 -3.823 27.342 1.00 81.44 82 SER A N 1
ATOM 696 C CA . SER A 1 82 ? -0.388 -2.802 28.043 1.00 81.44 82 SER A CA 1
ATOM 697 C C . SER A 1 82 ? 0.746 -2.216 27.211 1.00 81.44 82 SER A C 1
ATOM 699 O O . SER A 1 82 ? 1.006 -1.025 27.331 1.00 81.44 82 SER A O 1
ATOM 701 N N . THR A 1 83 ? 1.429 -3.008 26.383 1.00 82.25 83 THR A N 1
ATOM 702 C CA . THR A 1 83 ? 2.775 -2.622 25.923 1.00 82.25 83 THR A CA 1
ATOM 703 C C . THR A 1 83 ? 2.830 -1.637 24.747 1.00 82.25 83 THR A C 1
ATOM 705 O O . THR A 1 83 ? 3.874 -1.043 24.538 1.00 82.25 83 THR A O 1
ATOM 708 N N . TRP A 1 84 ? 1.704 -1.360 24.078 1.00 80.56 84 TRP A N 1
ATOM 709 C CA . TRP A 1 84 ? 1.589 -0.404 22.958 1.00 80.56 84 TRP A CA 1
ATOM 710 C C . TRP A 1 84 ? 0.439 0.592 23.187 1.00 80.56 84 TRP A C 1
ATOM 712 O O . TRP A 1 84 ? -0.126 1.153 22.253 1.00 80.56 84 TRP A O 1
ATOM 722 N N . ARG A 1 85 ? -0.015 0.750 24.442 1.00 79.69 85 ARG A N 1
ATOM 723 C CA . ARG A 1 85 ? -1.206 1.553 24.785 1.00 79.69 85 ARG A CA 1
ATOM 724 C C . ARG A 1 85 ? -1.065 3.011 24.340 1.00 79.69 85 ARG A C 1
ATOM 726 O O . ARG A 1 85 ? -2.061 3.610 23.937 1.00 79.69 85 ARG A O 1
ATOM 733 N N . ASN A 1 86 ? 0.126 3.587 24.485 1.00 79.94 86 ASN A N 1
ATOM 734 C CA . ASN A 1 86 ? 0.360 5.000 24.198 1.00 79.94 86 ASN A CA 1
ATOM 735 C C . ASN A 1 86 ? 0.412 5.236 22.688 1.00 79.94 86 ASN A C 1
ATOM 737 O O . ASN A 1 86 ? -0.205 6.172 22.197 1.00 79.94 86 ASN A O 1
ATOM 741 N N . GLU A 1 87 ? 1.059 4.331 21.964 1.00 83.19 87 GLU A N 1
ATOM 742 C CA . GLU A 1 87 ? 1.153 4.297 20.511 1.00 83.19 87 GLU A CA 1
ATOM 743 C C . GLU A 1 87 ? -0.237 4.122 19.896 1.00 83.19 87 GLU A C 1
ATOM 745 O O . GLU A 1 87 ? -0.624 4.893 19.025 1.00 83.19 87 GLU A O 1
ATOM 750 N N . LEU A 1 88 ? -1.041 3.181 20.405 1.00 79.25 88 LEU A N 1
ATOM 751 C CA . LEU A 1 88 ? -2.428 2.994 19.969 1.00 79.25 88 LEU A CA 1
ATOM 752 C C . LEU A 1 88 ? -3.290 4.235 20.239 1.00 79.25 88 LEU A C 1
ATOM 754 O O . LEU A 1 88 ? -4.112 4.600 19.402 1.00 79.25 88 LEU A O 1
ATOM 758 N N . ALA A 1 89 ? -3.102 4.903 21.382 1.00 80.56 89 ALA A N 1
ATOM 759 C CA . ALA A 1 89 ? -3.809 6.143 21.698 1.00 80.56 89 ALA A CA 1
ATOM 760 C C . ALA A 1 89 ? -3.378 7.314 20.806 1.00 80.56 89 ALA A C 1
ATOM 762 O O . ALA A 1 89 ? -4.218 8.117 20.397 1.00 80.56 89 ALA A O 1
ATOM 763 N N . GLU A 1 90 ? -2.093 7.410 20.474 1.00 80.69 90 GLU A 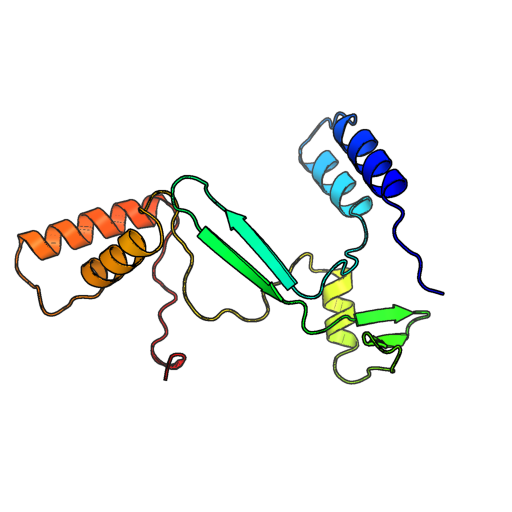N 1
ATOM 764 C CA . GLU A 1 90 ? -1.591 8.421 19.550 1.00 80.69 90 GLU A CA 1
ATOM 765 C C . GLU A 1 90 ? -2.099 8.166 18.126 1.00 80.69 90 GLU A C 1
ATOM 767 O O . GLU A 1 90 ? -2.666 9.071 17.516 1.00 80.69 90 GLU A O 1
ATOM 772 N N . VAL A 1 91 ? -1.990 6.929 17.631 1.00 78.88 91 VAL A N 1
ATOM 773 C CA . VAL A 1 91 ? -2.517 6.509 16.324 1.00 78.88 91 VAL A CA 1
ATOM 774 C C . VAL A 1 91 ? -4.005 6.805 16.227 1.00 78.88 91 VAL A C 1
ATOM 776 O O . VAL A 1 91 ? -4.411 7.538 15.333 1.00 78.88 91 VAL A O 1
ATOM 779 N N . ALA A 1 92 ? -4.802 6.352 17.194 1.00 76.19 92 ALA A N 1
ATOM 780 C CA . ALA A 1 92 ? -6.247 6.553 17.176 1.00 76.19 92 ALA A CA 1
ATOM 781 C C . ALA A 1 92 ? -6.692 8.021 17.318 1.00 76.19 92 ALA A C 1
ATOM 783 O O . ALA A 1 92 ? -7.834 8.328 16.990 1.00 76.19 92 ALA A O 1
ATOM 784 N N . SER A 1 93 ? -5.843 8.916 17.837 1.00 75.38 93 SER A N 1
ATOM 785 C CA . SER A 1 93 ? -6.191 10.336 18.014 1.00 75.38 93 SER A CA 1
ATOM 786 C C . SER A 1 93 ? -5.648 11.252 16.922 1.00 75.38 93 SER A C 1
ATOM 788 O O . SER A 1 93 ? -6.216 12.319 16.697 1.00 75.38 93 SER A O 1
ATOM 790 N N . ARG A 1 94 ? -4.547 10.875 16.263 1.00 69.94 94 ARG A N 1
ATOM 791 C CA . ARG A 1 94 ? -3.839 11.746 15.312 1.00 69.94 94 ARG A CA 1
ATOM 792 C C . ARG A 1 94 ? -3.817 11.226 13.889 1.00 69.94 94 ARG A C 1
ATOM 794 O O . ARG A 1 94 ? -3.756 12.036 12.967 1.00 69.94 94 ARG A O 1
ATOM 801 N N . TYR A 1 95 ? -3.817 9.913 13.702 1.00 64.00 95 TYR A N 1
ATOM 802 C CA . TYR A 1 95 ? -3.478 9.320 12.421 1.00 64.00 95 TYR A CA 1
ATOM 803 C C . TYR A 1 95 ? -4.670 8.566 11.831 1.00 64.00 95 TYR A C 1
ATOM 805 O O . TYR A 1 95 ? -5.278 7.716 12.473 1.00 64.00 95 TYR A O 1
ATOM 813 N N . HIS A 1 96 ? -4.970 8.869 10.571 1.00 62.91 96 HIS A N 1
ATOM 814 C CA . HIS A 1 96 ? -5.962 8.178 9.755 1.00 62.91 96 HIS A CA 1
ATOM 815 C C . HIS A 1 96 ? -5.248 7.705 8.486 1.00 62.91 96 HIS A C 1
ATOM 817 O O . HIS A 1 96 ? -4.537 8.501 7.875 1.00 62.91 96 HIS A O 1
ATOM 823 N N . PRO A 1 97 ? -5.507 6.460 8.060 1.00 71.25 97 PRO A N 1
ATOM 824 C CA . PRO A 1 97 ? -4.539 5.341 8.028 1.00 71.25 97 PRO A CA 1
ATOM 825 C C . PRO A 1 97 ? -3.039 5.711 8.020 1.00 71.25 97 PRO A C 1
ATOM 827 O O . PRO A 1 97 ? -2.582 6.528 7.229 1.00 71.25 97 PRO A O 1
ATOM 830 N N . LEU A 1 98 ? -2.241 5.038 8.863 1.00 75.06 98 LEU A N 1
ATOM 831 C CA . LEU A 1 98 ? -0.784 5.217 8.940 1.00 75.06 98 LEU A CA 1
ATOM 832 C C . LEU A 1 98 ? -0.042 3.983 8.418 1.00 75.06 98 LEU A C 1
ATOM 834 O O . LEU A 1 98 ? -0.208 2.884 8.944 1.00 75.06 98 LEU A O 1
ATOM 838 N N . CYS A 1 99 ? 0.831 4.183 7.433 1.00 80.50 99 CYS A N 1
ATOM 839 C CA . CYS A 1 99 ? 1.793 3.168 7.018 1.00 80.50 99 CYS A CA 1
ATOM 840 C C . CYS A 1 99 ? 2.936 3.107 8.040 1.00 80.50 99 CYS A C 1
ATOM 842 O O . CYS A 1 99 ? 3.752 4.024 8.113 1.00 80.50 99 CYS A O 1
ATOM 844 N N . ILE A 1 100 ? 2.985 2.040 8.838 1.00 79.00 100 ILE A N 1
ATOM 845 C CA . ILE A 1 100 ? 4.037 1.828 9.850 1.00 79.00 100 ILE A CA 1
ATOM 846 C C . ILE A 1 100 ? 5.237 1.048 9.304 1.00 79.00 100 ILE A C 1
ATOM 848 O O . ILE A 1 100 ? 6.337 1.150 9.838 1.00 79.00 100 ILE A O 1
ATOM 852 N N . GLU A 1 101 ? 5.024 0.286 8.233 1.00 82.31 101 GLU A N 1
ATOM 853 C CA . GLU A 1 101 ? 6.025 -0.550 7.587 1.00 82.31 101 GLU A CA 1
ATOM 854 C C . GLU A 1 101 ? 5.658 -0.706 6.110 1.00 82.31 101 GLU A C 1
ATOM 856 O O . GLU A 1 101 ? 4.480 -0.807 5.765 1.00 82.31 101 GLU A O 1
ATOM 861 N N . LYS A 1 102 ? 6.670 -0.703 5.245 1.00 82.94 102 LYS A N 1
ATOM 862 C CA . LYS A 1 102 ? 6.538 -0.933 3.808 1.00 82.94 102 LYS A CA 1
ATOM 863 C C . LYS A 1 102 ? 7.721 -1.779 3.365 1.00 82.94 102 LYS A C 1
ATOM 865 O O . LYS A 1 102 ? 8.864 -1.411 3.634 1.00 82.94 102 LYS A O 1
ATOM 870 N N . ASP A 1 103 ? 7.423 -2.855 2.656 1.00 82.38 103 ASP A N 1
ATOM 871 C CA . ASP A 1 103 ? 8.398 -3.619 1.890 1.00 82.38 103 ASP A CA 1
ATOM 872 C C . ASP A 1 103 ? 7.998 -3.571 0.411 1.00 82.38 103 ASP A C 1
ATOM 874 O O . ASP A 1 103 ? 6.812 -3.636 0.081 1.00 82.38 103 ASP A O 1
ATOM 878 N N . GLY A 1 104 ? 8.977 -3.384 -0.471 1.00 80.94 104 GLY A N 1
ATOM 879 C CA . GLY A 1 104 ? 8.759 -3.185 -1.906 1.00 80.94 104 GLY A CA 1
ATOM 880 C C . GLY A 1 104 ? 8.526 -1.733 -2.358 1.00 80.94 104 GLY A C 1
ATOM 881 O O . GLY A 1 104 ? 8.820 -0.759 -1.657 1.00 80.94 104 GLY A O 1
ATOM 882 N N . ILE A 1 105 ? 8.030 -1.600 -3.591 1.00 81.31 105 ILE A N 1
ATOM 883 C CA . ILE A 1 105 ? 7.870 -0.337 -4.330 1.00 81.31 105 ILE A CA 1
ATOM 884 C C . ILE A 1 105 ? 6.417 -0.118 -4.755 1.00 81.31 105 ILE A C 1
ATOM 886 O O . ILE A 1 105 ? 5.614 -1.046 -4.780 1.00 81.31 105 ILE A O 1
ATOM 890 N N . GLU A 1 106 ? 6.085 1.129 -5.069 1.00 82.94 106 GLU A N 1
ATOM 891 C CA . GLU A 1 106 ? 4.793 1.532 -5.609 1.00 82.94 106 GLU A CA 1
ATOM 892 C C . GLU A 1 106 ? 4.522 0.834 -6.950 1.00 82.94 106 GLU A C 1
ATOM 894 O O . GLU A 1 106 ? 5.414 0.744 -7.802 1.00 82.94 106 GLU A O 1
ATOM 899 N N . LEU A 1 107 ? 3.281 0.367 -7.125 1.00 85.31 107 LEU A N 1
ATOM 900 C CA . LEU A 1 107 ? 2.764 -0.049 -8.427 1.00 85.31 107 LEU A CA 1
ATOM 901 C C . LEU A 1 107 ? 2.644 1.167 -9.349 1.00 85.31 107 LEU A C 1
ATOM 903 O O . LEU A 1 107 ? 2.651 2.315 -8.895 1.00 85.31 107 LEU A O 1
ATOM 907 N N . LEU A 1 108 ? 2.554 0.894 -10.644 1.00 88.62 108 LEU A N 1
ATOM 908 C CA . LEU A 1 108 ? 2.451 1.910 -11.674 1.00 88.62 108 LEU A CA 1
ATOM 909 C C . LEU A 1 108 ? 1.264 1.596 -12.572 1.00 88.62 108 LEU A C 1
ATOM 911 O O . LEU A 1 108 ? 1.187 0.492 -13.100 1.00 88.62 108 LEU A O 1
ATOM 915 N N . ASP A 1 109 ? 0.372 2.566 -12.719 1.00 88.81 109 ASP A N 1
ATOM 916 C CA . ASP A 1 109 ? -0.830 2.439 -13.541 1.00 88.81 109 ASP A CA 1
ATOM 917 C C . ASP A 1 109 ? -0.484 2.531 -15.040 1.00 88.81 109 ASP A C 1
ATOM 919 O O . ASP A 1 109 ? 0.508 3.167 -15.426 1.00 88.81 109 ASP A O 1
ATOM 923 N N . ASP A 1 110 ? -1.322 1.917 -15.880 1.00 89.81 110 ASP A N 1
ATOM 924 C CA . ASP A 1 110 ? -1.196 1.841 -17.344 1.00 89.81 110 ASP A CA 1
ATOM 925 C C . ASP A 1 110 ? 0.115 1.202 -17.844 1.00 89.81 110 ASP A C 1
ATOM 927 O O . ASP A 1 110 ? 0.585 1.497 -18.951 1.00 89.81 110 ASP A O 1
ATOM 931 N N . ILE A 1 111 ? 0.747 0.346 -17.038 1.00 90.88 111 ILE A N 1
ATOM 932 C CA . ILE A 1 111 ? 2.027 -0.287 -17.394 1.00 90.88 111 ILE A CA 1
ATOM 933 C C . ILE A 1 111 ? 1.836 -1.620 -18.122 1.00 90.88 111 ILE A C 1
ATOM 935 O O . ILE A 1 111 ? 2.805 -2.169 -18.639 1.00 90.88 111 ILE A O 1
ATOM 939 N N . GLY A 1 112 ? 0.611 -2.151 -18.194 1.00 91.12 112 GLY A N 1
ATOM 940 C CA . GLY A 1 112 ? 0.326 -3.486 -18.729 1.00 91.12 112 GLY A CA 1
ATOM 941 C C . GLY A 1 112 ? 0.358 -4.571 -17.650 1.00 91.12 112 GLY A C 1
ATOM 942 O O . GLY A 1 112 ? 0.814 -5.697 -17.893 1.00 91.12 112 GLY A O 1
ATOM 943 N N . GLY A 1 113 ? -0.079 -4.216 -16.441 1.00 91.31 113 GLY A N 1
ATOM 944 C CA . GLY A 1 113 ? -0.171 -5.108 -15.290 1.00 91.31 113 GLY A CA 1
ATOM 945 C C . GLY A 1 113 ? 1.168 -5.701 -14.860 1.00 91.31 113 GLY A C 1
ATOM 946 O O . GLY A 1 113 ? 2.242 -5.136 -15.075 1.00 91.31 113 GLY A O 1
ATOM 947 N N . LEU A 1 114 ? 1.116 -6.894 -14.259 1.00 91.12 114 LEU A N 1
ATOM 948 C CA . LEU A 1 114 ? 2.302 -7.564 -13.713 1.00 91.12 114 LEU A CA 1
ATOM 949 C C . LEU A 1 114 ? 3.397 -7.786 -14.768 1.00 91.12 114 LEU A C 1
ATOM 951 O O . LEU A 1 114 ? 4.576 -7.611 -14.476 1.00 91.12 114 LEU A O 1
ATOM 955 N N . THR A 1 115 ? 3.011 -8.156 -15.993 1.00 91.50 115 THR A N 1
ATOM 956 C CA . THR A 1 115 ? 3.981 -8.458 -17.058 1.00 91.50 115 THR A CA 1
ATOM 957 C C . THR A 1 115 ? 4.731 -7.202 -17.481 1.00 91.50 115 THR A C 1
ATOM 959 O O . THR A 1 115 ? 5.961 -7.211 -17.512 1.00 91.50 115 THR A O 1
ATOM 962 N N . GLY A 1 116 ? 4.007 -6.117 -17.764 1.00 92.94 116 GLY A N 1
ATOM 963 C CA . GLY A 1 116 ? 4.634 -4.857 -18.146 1.00 92.94 116 GLY A CA 1
ATOM 964 C C . GLY A 1 116 ? 5.460 -4.249 -17.015 1.00 92.94 116 GLY A C 1
ATOM 965 O O . GLY A 1 116 ? 6.554 -3.740 -17.250 1.00 92.94 116 GLY A O 1
ATOM 966 N N . PHE A 1 117 ? 5.020 -4.403 -15.764 1.00 92.19 117 PHE A N 1
ATOM 967 C CA . PHE A 1 117 ? 5.797 -3.964 -14.607 1.00 92.19 117 PHE A CA 1
ATOM 968 C C . PHE A 1 117 ? 7.107 -4.750 -14.445 1.00 92.19 117 PHE A C 1
ATOM 970 O O . PHE A 1 117 ? 8.156 -4.146 -14.230 1.00 92.19 117 PHE A O 1
ATOM 977 N N . CYS A 1 118 ? 7.093 -6.078 -14.610 1.00 91.38 118 CYS A N 1
ATOM 978 C CA . CYS A 1 118 ? 8.319 -6.884 -14.614 1.00 91.38 118 CYS A CA 1
ATOM 979 C C . CYS A 1 118 ? 9.280 -6.454 -15.732 1.00 91.38 118 CYS A C 1
ATOM 981 O O . CYS A 1 118 ? 10.458 -6.236 -15.464 1.00 91.38 118 CYS A O 1
ATOM 983 N N . GLN A 1 119 ? 8.774 -6.248 -16.951 1.00 91.75 119 GLN A N 1
ATOM 984 C CA . GLN A 1 119 ? 9.575 -5.772 -18.086 1.00 91.75 119 GLN A CA 1
ATOM 985 C C . GLN A 1 119 ? 10.165 -4.380 -17.843 1.00 91.75 119 GLN A C 1
ATOM 987 O O . GLN A 1 119 ? 11.306 -4.106 -18.226 1.00 91.75 119 GLN A O 1
ATOM 992 N N . MET A 1 120 ? 9.410 -3.499 -17.181 1.00 91.38 120 MET A N 1
ATOM 993 C CA . MET A 1 120 ? 9.905 -2.192 -16.768 1.00 91.38 120 MET A CA 1
ATOM 994 C C . MET A 1 120 ? 11.068 -2.334 -15.790 1.00 91.38 120 MET A C 1
ATOM 996 O O . MET A 1 120 ? 12.102 -1.698 -15.984 1.00 91.38 120 MET A O 1
ATOM 1000 N N . LEU A 1 121 ? 10.932 -3.176 -14.763 1.00 90.06 121 LEU A N 1
ATOM 1001 C CA . LEU A 1 121 ? 12.012 -3.414 -13.805 1.00 90.06 121 LEU A CA 1
ATOM 1002 C C . LEU A 1 121 ? 13.247 -4.015 -14.477 1.00 90.06 121 LEU A C 1
ATOM 1004 O O . LEU A 1 121 ? 14.355 -3.557 -14.212 1.00 90.06 121 LEU A O 1
ATOM 1008 N N . GLU A 1 122 ? 13.069 -4.977 -15.379 1.00 88.81 122 GLU A N 1
ATOM 1009 C CA . GLU A 1 122 ? 14.167 -5.530 -16.173 1.00 88.81 122 GLU A CA 1
ATOM 1010 C C . GLU A 1 122 ? 14.853 -4.427 -16.985 1.00 88.81 122 GLU A C 1
ATOM 1012 O O . GLU A 1 122 ? 16.055 -4.249 -16.877 1.00 88.81 122 GLU A O 1
ATOM 1017 N N . THR A 1 123 ? 14.104 -3.591 -17.700 1.00 88.38 123 THR A N 1
ATOM 1018 C CA . THR A 1 123 ? 14.683 -2.516 -18.524 1.00 88.38 123 THR A CA 1
ATOM 1019 C C . THR A 1 123 ? 15.395 -1.446 -17.684 1.00 88.38 123 THR A C 1
ATOM 1021 O O . THR A 1 123 ? 16.435 -0.914 -18.075 1.00 88.38 123 THR A O 1
ATOM 1024 N N . LEU A 1 124 ? 14.859 -1.112 -16.507 1.00 87.81 124 LEU A N 1
ATOM 1025 C CA . LEU A 1 124 ? 15.437 -0.099 -15.622 1.00 87.81 124 LEU A CA 1
ATOM 1026 C C . LEU A 1 124 ? 16.649 -0.602 -14.830 1.00 87.81 124 LEU A C 1
ATOM 1028 O O . LEU A 1 124 ? 17.495 0.216 -14.456 1.00 87.81 124 LEU A O 1
ATOM 1032 N N . PHE A 1 125 ? 16.740 -1.904 -14.552 1.00 85.00 125 PHE A N 1
ATOM 1033 C CA . PHE A 1 125 ? 17.772 -2.489 -13.685 1.00 85.00 125 PHE A CA 1
ATOM 1034 C C . PHE A 1 125 ? 18.667 -3.528 -14.369 1.00 85.00 125 PHE A C 1
ATOM 1036 O O . PHE A 1 125 ? 19.579 -4.043 -13.725 1.00 85.00 125 PHE A O 1
ATOM 1043 N N . ASP A 1 126 ? 18.486 -3.797 -15.658 1.00 81.25 126 ASP A N 1
ATOM 1044 C CA . ASP A 1 126 ? 19.459 -4.529 -16.460 1.00 81.25 126 ASP A CA 1
ATOM 1045 C C . 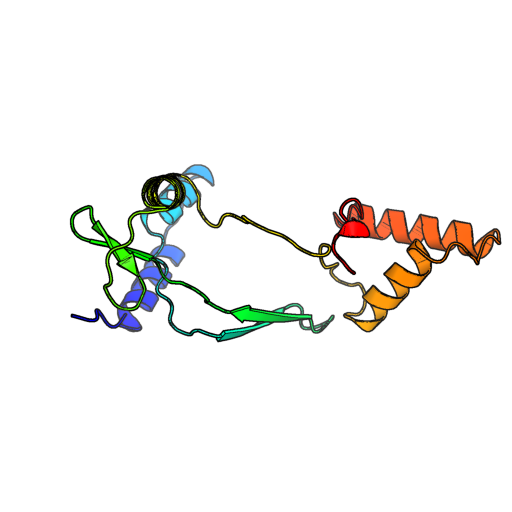ASP A 1 126 ? 20.670 -3.621 -16.725 1.00 81.25 126 ASP A C 1
ATOM 1047 O O . ASP A 1 126 ? 20.637 -2.674 -17.515 1.00 81.25 126 ASP A O 1
ATOM 1051 N N . PHE A 1 127 ? 21.745 -3.873 -15.980 1.00 70.06 127 PHE A N 1
ATOM 1052 C CA . PHE A 1 127 ? 23.019 -3.166 -16.112 1.00 70.06 127 PHE A CA 1
ATOM 1053 C C . PHE A 1 127 ? 23.989 -3.871 -17.068 1.00 70.06 127 PHE A C 1
ATOM 1055 O O . PHE A 1 127 ? 25.092 -3.369 -17.283 1.00 70.06 127 PHE A O 1
ATOM 1062 N N . GLU A 1 128 ? 23.610 -5.023 -17.626 1.00 77.62 128 GLU A N 1
ATOM 1063 C CA . GLU A 1 128 ? 24.440 -5.772 -18.572 1.00 77.62 128 GLU A CA 1
ATOM 1064 C C . GLU A 1 128 ? 24.281 -5.221 -19.998 1.00 77.62 128 GLU A C 1
ATOM 1066 O O . GLU A 1 128 ? 25.222 -5.263 -20.797 1.00 77.62 128 GLU A O 1
ATOM 1071 N N . ARG A 1 129 ? 23.122 -4.626 -20.305 1.00 72.00 129 ARG A N 1
ATOM 1072 C CA . ARG A 1 129 ? 22.819 -4.002 -21.601 1.00 72.00 129 ARG A CA 1
ATOM 1073 C C . ARG A 1 129 ? 23.183 -2.517 -21.619 1.00 72.00 129 ARG A C 1
ATOM 1075 O O . ARG A 1 129 ? 22.395 -1.652 -21.252 1.00 72.00 129 ARG A O 1
ATOM 1082 N N . LEU A 1 130 ? 24.405 -2.224 -22.063 1.00 76.62 130 LEU A N 1
ATOM 1083 C CA . LEU A 1 130 ? 24.976 -0.866 -22.095 1.00 76.62 130 LEU A CA 1
ATOM 1084 C C . LEU A 1 130 ? 25.106 -0.276 -23.510 1.00 76.62 130 LEU A C 1
ATOM 1086 O O . LEU A 1 130 ? 25.875 0.664 -23.719 1.00 76.62 130 LEU A O 1
ATOM 1090 N N . ASP A 1 131 ? 24.404 -0.830 -24.498 1.00 89.31 131 ASP A N 1
ATOM 1091 C CA . ASP A 1 131 ? 24.342 -0.223 -25.827 1.00 89.31 131 ASP A CA 1
ATOM 1092 C C . ASP A 1 131 ? 23.484 1.057 -25.825 1.00 89.31 131 ASP A C 1
ATOM 1094 O O . ASP A 1 131 ? 22.661 1.280 -24.935 1.00 89.31 131 ASP A O 1
ATOM 1098 N N . ALA A 1 132 ? 23.715 1.928 -26.811 1.00 86.94 132 ALA A N 1
ATOM 1099 C CA . ALA A 1 132 ? 23.083 3.246 -26.869 1.00 86.94 132 ALA A CA 1
ATOM 1100 C C . ALA A 1 132 ? 21.548 3.171 -26.931 1.00 86.94 132 ALA A C 1
ATOM 1102 O O . ALA A 1 132 ? 20.886 4.000 -26.307 1.00 86.94 132 ALA A O 1
ATOM 1103 N N . ASP A 1 133 ? 20.998 2.169 -27.622 1.00 88.38 133 ASP A N 1
ATOM 1104 C CA . ASP A 1 133 ? 19.551 1.995 -27.757 1.00 88.38 133 ASP A CA 1
ATOM 1105 C C . ASP A 1 133 ? 18.941 1.563 -26.416 1.00 88.38 133 ASP A C 1
ATOM 1107 O O . ASP A 1 133 ? 17.945 2.139 -25.978 1.00 88.38 133 ASP A O 1
ATOM 1111 N N . SER A 1 134 ? 19.575 0.614 -25.716 1.00 86.06 134 SER A N 1
ATOM 1112 C CA . SER A 1 134 ? 19.156 0.186 -24.372 1.00 86.06 134 SER A CA 1
ATOM 1113 C C . SER A 1 134 ? 19.227 1.332 -23.349 1.00 86.06 134 SER A C 1
ATOM 1115 O O . SER A 1 134 ? 18.333 1.479 -22.513 1.00 86.06 134 SER A O 1
ATOM 1117 N N . ILE A 1 135 ? 20.259 2.185 -23.420 1.00 86.94 135 ILE A N 1
ATOM 1118 C CA . ILE A 1 135 ? 20.399 3.356 -22.537 1.00 86.94 135 ILE A CA 1
ATOM 1119 C C . ILE A 1 135 ? 19.274 4.371 -22.777 1.00 86.94 135 ILE A C 1
ATOM 1121 O O . ILE A 1 135 ? 18.721 4.901 -21.808 1.00 86.94 135 ILE A O 1
ATOM 1125 N N . GLU A 1 136 ? 18.928 4.647 -24.037 1.00 90.38 136 GLU A N 1
ATOM 1126 C CA . GLU A 1 136 ? 17.860 5.597 -24.357 1.00 90.38 136 GLU A CA 1
ATOM 1127 C C . GLU A 1 136 ? 16.487 5.048 -23.956 1.00 90.38 136 GLU A C 1
ATOM 1129 O O . GLU A 1 136 ? 15.748 5.736 -23.256 1.00 90.38 136 GLU A O 1
ATOM 1134 N N . GLN A 1 137 ? 16.186 3.781 -24.264 1.00 88.81 137 GLN A N 1
ATOM 1135 C CA . GLN A 1 137 ? 14.937 3.131 -23.838 1.00 88.81 137 GLN A CA 1
ATOM 1136 C C . GLN A 1 137 ? 14.755 3.179 -22.319 1.00 88.81 137 GLN A C 1
ATOM 1138 O O . GLN A 1 137 ? 13.688 3.537 -21.817 1.00 88.81 137 GLN A O 1
ATOM 1143 N N . ARG A 1 138 ? 15.821 2.881 -21.567 1.00 89.94 138 ARG A N 1
ATOM 1144 C CA . ARG A 1 138 ? 15.825 2.990 -20.106 1.00 89.94 138 ARG A CA 1
ATOM 1145 C C . ARG A 1 138 ? 15.498 4.408 -19.641 1.00 89.94 138 ARG A C 1
ATOM 1147 O O . ARG A 1 138 ? 14.756 4.583 -18.675 1.00 89.94 138 ARG A O 1
ATOM 1154 N N . ARG A 1 139 ? 16.067 5.421 -20.293 1.00 89.94 139 ARG A N 1
ATOM 1155 C CA . ARG A 1 139 ? 15.845 6.827 -19.945 1.00 89.94 139 ARG A CA 1
ATOM 1156 C C . ARG A 1 139 ? 14.412 7.263 -20.240 1.00 89.94 139 ARG A C 1
ATOM 1158 O O . ARG A 1 139 ? 13.798 7.888 -19.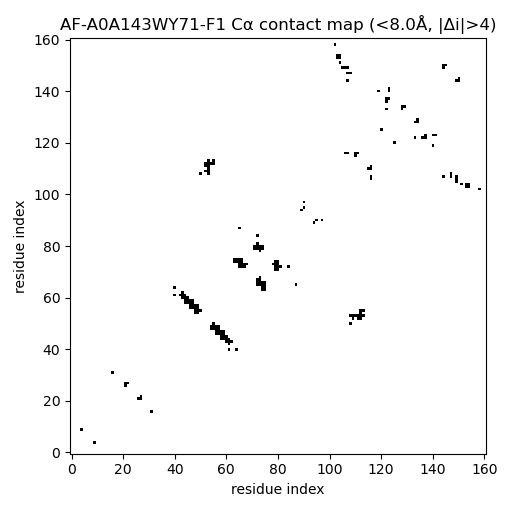377 1.00 89.94 139 ARG A O 1
ATOM 1165 N N . GLU A 1 140 ? 13.891 6.941 -21.419 1.00 92.75 140 GLU A N 1
ATOM 1166 C CA . GLU A 1 140 ? 12.515 7.254 -21.817 1.00 92.75 140 GLU A CA 1
ATOM 1167 C C . GLU A 1 140 ? 11.507 6.613 -20.859 1.00 92.75 140 GLU A C 1
ATOM 1169 O O . GLU A 1 140 ? 10.616 7.294 -20.346 1.00 92.75 140 GLU A O 1
ATOM 1174 N N . LEU A 1 141 ? 11.704 5.331 -20.539 1.00 91.56 141 LEU A N 1
ATOM 1175 C CA . LEU A 1 141 ? 10.841 4.599 -19.619 1.00 91.56 141 LEU A CA 1
ATOM 1176 C C . LEU A 1 141 ? 10.901 5.165 -18.196 1.00 91.56 141 LEU A C 1
ATOM 1178 O O . LEU A 1 141 ? 9.867 5.317 -17.546 1.00 91.56 141 LEU A O 1
ATOM 1182 N N . PHE A 1 142 ? 12.095 5.534 -17.722 1.00 90.38 142 PHE A N 1
ATOM 1183 C CA . PHE A 1 142 ? 12.250 6.171 -16.416 1.00 90.38 142 PHE A CA 1
ATOM 1184 C C . PHE A 1 142 ? 11.507 7.509 -16.340 1.00 90.38 142 PHE A C 1
ATOM 1186 O O . PHE A 1 142 ? 10.816 7.761 -15.358 1.00 90.38 142 PHE A O 1
ATOM 1193 N N . LEU A 1 143 ? 11.627 8.360 -17.363 1.00 91.94 143 LEU A N 1
ATOM 1194 C CA . LEU A 1 143 ? 10.933 9.651 -17.400 1.00 91.94 143 LEU A CA 1
ATOM 1195 C C . LEU A 1 143 ? 9.414 9.469 -17.428 1.00 91.94 143 LEU A C 1
ATOM 1197 O O . LEU A 1 143 ? 8.707 10.120 -16.665 1.00 91.94 143 LEU A O 1
ATOM 1201 N N . TRP A 1 144 ? 8.921 8.531 -18.238 1.00 92.44 144 TRP A N 1
ATOM 1202 C CA . TRP A 1 144 ? 7.498 8.205 -18.306 1.00 92.44 144 TRP A CA 1
ATOM 1203 C C . TRP A 1 144 ? 6.938 7.716 -16.961 1.00 92.44 144 TRP A C 1
ATOM 1205 O O . TRP A 1 144 ? 5.838 8.118 -16.566 1.00 92.44 144 TRP A O 1
ATOM 1215 N N . ALA A 1 145 ? 7.698 6.878 -16.248 1.00 90.81 145 ALA A N 1
ATOM 1216 C CA . ALA A 1 145 ? 7.327 6.377 -14.928 1.00 90.81 145 ALA A CA 1
ATOM 1217 C C . ALA A 1 145 ? 7.380 7.495 -13.874 1.00 90.81 145 ALA A C 1
ATOM 1219 O O . ALA A 1 145 ? 6.472 7.632 -13.053 1.00 90.81 145 ALA A O 1
ATOM 1220 N N . TYR A 1 146 ? 8.405 8.346 -13.939 1.00 89.81 146 TYR A N 1
ATOM 1221 C CA . TYR A 1 146 ? 8.563 9.498 -13.057 1.00 89.81 146 TYR A CA 1
ATOM 1222 C C . TYR A 1 146 ? 7.418 10.504 -13.194 1.00 89.81 146 TYR A C 1
ATOM 1224 O O . TYR A 1 146 ? 6.880 10.956 -12.182 1.00 89.81 146 TYR A O 1
ATOM 1232 N N . ASP A 1 147 ? 6.982 10.792 -14.421 1.00 89.31 147 ASP A N 1
ATOM 1233 C CA . ASP A 1 147 ? 5.842 11.676 -14.695 1.00 89.31 147 ASP A CA 1
ATOM 1234 C C . ASP A 1 147 ? 4.520 11.134 -14.121 1.00 89.31 147 ASP A C 1
ATOM 1236 O O . ASP A 1 147 ? 3.595 11.898 -13.844 1.00 89.31 147 ASP A O 1
ATOM 1240 N N . ARG A 1 148 ? 4.444 9.821 -13.878 1.00 87.25 148 ARG A N 1
ATOM 1241 C CA . ARG A 1 148 ? 3.327 9.139 -13.200 1.00 87.25 148 ARG A CA 1
ATOM 1242 C C . ARG A 1 148 ? 3.502 9.032 -11.685 1.00 87.25 148 ARG A C 1
ATOM 1244 O O . ARG A 1 148 ? 2.685 8.419 -11.007 1.00 87.25 148 ARG A O 1
ATOM 1251 N N . GLY A 1 149 ? 4.545 9.649 -11.138 1.00 85.19 149 GLY A N 1
ATOM 1252 C CA . GLY A 1 149 ? 4.834 9.656 -9.706 1.00 85.19 149 GLY A CA 1
ATOM 1253 C C . GLY A 1 149 ? 5.661 8.465 -9.223 1.00 85.19 149 GLY A C 1
ATOM 1254 O O . GLY A 1 149 ? 5.911 8.357 -8.021 1.00 85.19 149 GLY A O 1
ATOM 1255 N N . TRP A 1 150 ? 6.137 7.594 -10.118 1.00 87.19 150 TRP A N 1
ATOM 1256 C CA . TRP A 1 150 ? 7.019 6.496 -9.738 1.00 87.19 150 TRP A CA 1
ATOM 1257 C C . TRP A 1 150 ? 8.456 6.990 -9.585 1.00 87.19 150 TRP A C 1
ATOM 1259 O O . TRP A 1 150 ? 9.095 7.434 -10.534 1.00 87.19 150 TRP A O 1
ATOM 1269 N N . THR A 1 151 ? 8.994 6.921 -8.368 1.00 77.44 151 THR A N 1
ATOM 1270 C CA . THR A 1 151 ? 10.309 7.517 -8.075 1.00 77.44 151 THR A CA 1
ATOM 1271 C C . THR A 1 151 ? 11.457 6.513 -8.021 1.00 77.44 151 THR A C 1
ATOM 1273 O O . THR A 1 151 ? 12.609 6.934 -7.967 1.00 77.44 151 THR A O 1
ATOM 1276 N N . GLY A 1 152 ? 11.179 5.203 -7.981 1.00 68.31 152 GLY A N 1
ATOM 1277 C CA . GLY A 1 152 ? 12.190 4.132 -7.924 1.00 68.31 152 GLY A CA 1
ATOM 1278 C C . GLY A 1 152 ? 13.116 4.135 -6.692 1.00 68.31 152 GLY A C 1
ATOM 1279 O O . GLY A 1 152 ? 13.929 3.229 -6.522 1.00 68.31 152 GLY A O 1
ATOM 1280 N N . ASN A 1 153 ? 12.993 5.118 -5.795 1.00 58.22 153 ASN A N 1
ATOM 1281 C CA . ASN A 1 153 ? 13.946 5.406 -4.718 1.00 58.22 153 ASN A CA 1
ATOM 1282 C C . ASN A 1 153 ? 13.854 4.457 -3.505 1.00 58.22 153 ASN A C 1
ATOM 1284 O O . ASN A 1 153 ? 14.502 4.697 -2.485 1.00 58.22 153 ASN A O 1
ATOM 1288 N N . THR A 1 154 ? 13.056 3.387 -3.572 1.00 52.94 154 THR A N 1
ATOM 1289 C CA . THR A 1 154 ? 12.799 2.489 -2.428 1.00 52.94 154 THR A CA 1
ATOM 1290 C C . THR A 1 154 ? 13.273 1.048 -2.637 1.00 52.94 154 THR A C 1
ATOM 1292 O O . THR A 1 154 ? 12.928 0.181 -1.843 1.00 52.94 154 THR A O 1
ATOM 1295 N N . ILE A 1 155 ? 14.128 0.756 -3.625 1.00 53.31 155 ILE A N 1
ATOM 1296 C CA . ILE A 1 155 ? 14.759 -0.574 -3.708 1.00 53.31 155 ILE A CA 1
ATOM 1297 C C . ILE A 1 155 ? 15.973 -0.620 -2.772 1.00 53.31 155 ILE A C 1
ATOM 1299 O O . ILE A 1 155 ? 17.119 -0.397 -3.165 1.00 53.31 155 ILE A O 1
ATOM 1303 N N . ARG A 1 156 ? 15.732 -0.902 -1.488 1.00 48.34 156 ARG A N 1
ATOM 1304 C CA . ARG A 1 156 ? 16.798 -1.318 -0.571 1.00 48.34 156 ARG A CA 1
ATOM 1305 C C . ARG A 1 156 ? 16.982 -2.828 -0.700 1.00 48.34 156 ARG A C 1
ATOM 1307 O O . ARG A 1 156 ? 16.353 -3.586 0.018 1.00 48.34 156 ARG A O 1
ATOM 1314 N N . LEU A 1 157 ? 17.933 -3.256 -1.531 1.00 44.66 157 LEU A N 1
ATOM 1315 C CA . LEU A 1 157 ? 18.336 -4.669 -1.691 1.00 44.66 157 LEU A CA 1
ATOM 1316 C C . LEU A 1 157 ? 18.648 -5.410 -0.369 1.00 44.66 157 LEU A C 1
ATOM 1318 O O . LEU A 1 157 ? 18.690 -6.633 -0.347 1.00 44.66 157 LEU A O 1
ATOM 1322 N N . LYS A 1 158 ? 18.870 -4.694 0.744 1.00 41.84 158 LYS A N 1
ATOM 1323 C CA . LYS A 1 158 ? 19.147 -5.280 2.066 1.00 41.84 158 LYS A CA 1
ATOM 1324 C C . LYS A 1 158 ? 17.916 -5.812 2.821 1.00 41.84 158 LYS A C 1
ATOM 1326 O O . LYS A 1 158 ? 18.117 -6.329 3.913 1.00 41.84 158 LYS A O 1
ATOM 1331 N N . SER A 1 159 ? 16.691 -5.686 2.302 1.00 38.19 159 SER A N 1
ATOM 1332 C CA . SER A 1 159 ? 15.488 -6.288 2.916 1.00 38.19 159 SER A CA 1
ATOM 1333 C C . SER A 1 159 ? 14.893 -7.461 2.131 1.00 38.19 159 SER A C 1
ATOM 1335 O O . SER A 1 159 ? 13.881 -8.002 2.553 1.00 38.19 159 SER A O 1
ATOM 1337 N N . THR A 1 160 ? 15.510 -7.886 1.022 1.00 35.06 160 THR A N 1
ATOM 1338 C CA . THR A 1 160 ? 14.930 -8.902 0.116 1.00 35.06 160 THR A CA 1
ATOM 1339 C C . THR A 1 160 ? 15.688 -10.243 0.117 1.00 35.06 160 THR A C 1
ATOM 1341 O O . THR A 1 160 ? 15.409 -11.099 -0.716 1.00 35.06 160 THR A O 1
ATOM 1344 N N . LEU A 1 161 ? 16.627 -10.462 1.049 1.00 31.19 161 LEU A N 1
ATOM 1345 C CA . LEU A 1 161 ? 17.306 -11.753 1.260 1.00 31.19 161 LEU A CA 1
ATOM 1346 C C . LEU A 1 161 ? 17.412 -12.102 2.745 1.00 31.19 161 LEU A C 1
ATOM 1348 O O . LEU A 1 161 ? 17.832 -11.212 3.520 1.00 31.19 161 LEU A O 1
#

Nearest PDB structures (foldseek):
  5gms-assembly2_B  TM=5.153E-01  e=3.071E+00  uncultured bacterium

pLDDT: mean 78.23, std 14.08, range [31.19, 92.94]

Sequence (161 aa):
MRRVLNWPDVENSLQEAGSKKFRSHKQARIYYEEHDPKPMPLTHLLHYFYDEGDGWALEFSCKEIYRCQEGQWLDSRDRPISTWRNELAEVASRYHPLCIEKDGIELLDDIGGLTGFCQMLETLFDFERLDADSIEQRRELFLWAYDRGWTGNTIRLKSTL